Protein AF-A0A924S0A5-F1 (afdb_monomer_lite)

pLDDT: mean 96.06, std 3.7, range [73.88, 98.5]

Radius of gyration: 10.82 Å; chains: 1; bounding box: 24×16×28 Å

Structure (mmCIF, N/CA/C/O backbone):
data_AF-A0A924S0A5-F1
#
_entry.id   AF-A0A924S0A5-F1
#
loop_
_atom_site.group_PDB
_atom_site.id
_atom_site.type_symbol
_atom_site.label_atom_id
_atom_site.label_alt_id
_atom_site.label_comp_id
_atom_site.label_asym_id
_atom_site.label_entity_id
_atom_site.label_seq_id
_atom_site.pdbx_PDB_ins_code
_atom_site.Cartn_x
_atom_site.Cartn_y
_atom_site.Cartn_z
_atom_site.occupancy
_atom_site.B_iso_or_equiv
_atom_site.auth_seq_id
_atom_site.auth_comp_id
_atom_site.auth_asym_id
_atom_site.auth_atom_id
_atom_site.pdbx_PDB_model_num
ATOM 1 N N . PHE A 1 1 ? 4.767 -5.603 -11.310 1.00 89.62 1 PHE A N 1
ATOM 2 C CA . PHE A 1 1 ? 4.227 -4.858 -10.149 1.00 89.62 1 PHE A CA 1
ATOM 3 C C . PHE A 1 1 ? 5.335 -4.265 -9.257 1.00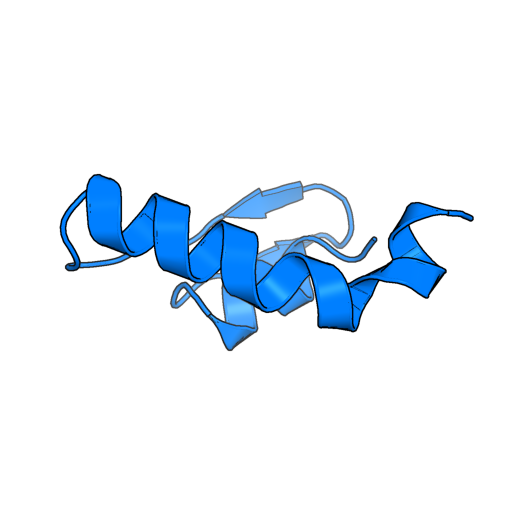 89.62 1 PHE A C 1
ATOM 5 O O . PHE A 1 1 ? 6.125 -5.039 -8.728 1.00 89.62 1 PHE A O 1
ATOM 12 N N . PRO A 1 2 ? 5.467 -2.928 -9.127 1.00 95.06 2 PRO A N 1
ATOM 13 C CA . PRO A 1 2 ? 6.481 -2.282 -8.279 1.00 95.06 2 PRO A CA 1
ATOM 14 C C . 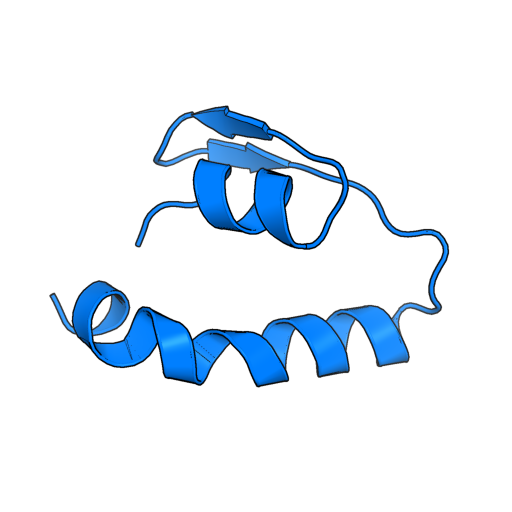PRO A 1 2 ? 5.971 -2.023 -6.847 1.00 95.06 2 PRO A C 1
ATOM 16 O O . PRO A 1 2 ? 5.217 -1.082 -6.607 1.00 95.06 2 PRO A O 1
ATOM 19 N N . ALA A 1 3 ? 6.403 -2.837 -5.881 1.00 96.50 3 ALA A N 1
ATOM 20 C CA . ALA A 1 3 ? 5.968 -2.724 -4.485 1.00 96.50 3 ALA A CA 1
ATOM 21 C C . ALA A 1 3 ? 6.401 -1.396 -3.833 1.00 96.50 3 ALA A C 1
ATOM 23 O O . ALA A 1 3 ? 5.619 -0.764 -3.125 1.00 96.50 3 ALA A O 1
ATOM 24 N N . ASN A 1 4 ? 7.626 -0.938 -4.112 1.00 97.75 4 ASN A N 1
ATOM 25 C CA . ASN A 1 4 ? 8.184 0.299 -3.555 1.00 97.75 4 ASN A CA 1
ATOM 26 C C . ASN A 1 4 ? 7.376 1.551 -3.921 1.00 97.75 4 ASN A C 1
ATOM 28 O O . ASN A 1 4 ? 7.156 2.398 -3.060 1.00 97.75 4 ASN A O 1
ATOM 32 N N . GLU A 1 5 ? 6.920 1.660 -5.171 1.00 96.88 5 GLU A N 1
ATOM 33 C CA . GLU A 1 5 ? 6.161 2.827 -5.632 1.00 96.88 5 GLU A CA 1
ATOM 34 C C . GLU A 1 5 ? 4.782 2.893 -4.973 1.00 96.88 5 GLU A C 1
ATOM 36 O O . GLU A 1 5 ? 4.323 3.969 -4.602 1.00 96.88 5 GLU A O 1
ATOM 41 N N . ILE A 1 6 ? 4.142 1.741 -4.760 1.00 96.75 6 ILE A N 1
ATOM 42 C CA . ILE A 1 6 ? 2.848 1.664 -4.075 1.00 96.75 6 ILE A CA 1
ATOM 43 C C . ILE A 1 6 ? 2.989 2.073 -2.611 1.00 96.75 6 ILE A C 1
ATOM 45 O O . ILE A 1 6 ? 2.251 2.940 -2.141 1.00 96.75 6 ILE A O 1
ATOM 49 N N . CYS A 1 7 ? 3.958 1.497 -1.894 1.00 97.81 7 CYS A N 1
ATOM 50 C CA . CYS A 1 7 ? 4.195 1.842 -0.495 1.00 97.81 7 CYS A CA 1
ATOM 51 C C . CYS A 1 7 ? 4.536 3.329 -0.331 1.00 97.81 7 CYS A C 1
ATOM 53 O O . CYS A 1 7 ? 3.982 3.985 0.548 1.00 97.81 7 CYS A O 1
ATOM 55 N N . LYS A 1 8 ? 5.371 3.886 -1.217 1.00 97.81 8 LYS A N 1
ATOM 56 C CA . LYS A 1 8 ? 5.737 5.307 -1.202 1.00 97.81 8 LYS A CA 1
ATOM 57 C C . LYS A 1 8 ? 4.559 6.234 -1.502 1.00 97.81 8 LYS A C 1
ATOM 59 O O . LYS A 1 8 ? 4.432 7.272 -0.863 1.00 97.81 8 LYS A O 1
ATOM 64 N N . LYS A 1 9 ? 3.709 5.885 -2.473 1.00 97.31 9 LYS A N 1
ATOM 65 C CA . LYS A 1 9 ? 2.608 6.750 -2.925 1.00 97.31 9 LYS A CA 1
ATOM 66 C C . LYS A 1 9 ? 1.400 6.731 -1.985 1.00 97.31 9 LYS A C 1
ATOM 68 O O . LYS A 1 9 ? 0.745 7.760 -1.853 1.00 97.31 9 LYS A O 1
ATOM 73 N N . TYR A 1 10 ? 1.088 5.595 -1.354 1.00 97.19 10 TYR A N 1
ATOM 74 C CA . TYR A 1 10 ? -0.191 5.421 -0.646 1.00 97.19 10 TYR A CA 1
ATOM 75 C C . TYR A 1 10 ? -0.079 5.125 0.858 1.00 97.19 10 TYR A C 1
ATOM 77 O O . TYR A 1 10 ? -1.085 5.263 1.559 1.00 97.19 10 TYR A O 1
ATOM 85 N N . PHE A 1 11 ? 1.099 4.723 1.349 1.00 97.31 11 PHE A N 1
ATOM 86 C CA . PHE A 1 11 ? 1.285 4.183 2.706 1.00 97.31 11 PHE A CA 1
ATOM 87 C C . PHE A 1 11 ? 2.548 4.720 3.404 1.00 97.31 11 PHE A C 1
ATOM 89 O O . PHE A 1 11 ? 3.183 3.987 4.154 1.00 97.31 11 PHE A O 1
ATOM 96 N N . GLU A 1 12 ? 2.970 5.955 3.101 1.00 96.50 12 GLU A N 1
ATOM 97 C CA . GLU A 1 12 ? 4.122 6.622 3.750 1.00 96.50 12 GLU A CA 1
ATOM 98 C C . GLU A 1 12 ? 5.394 5.754 3.826 1.00 96.50 12 GLU A C 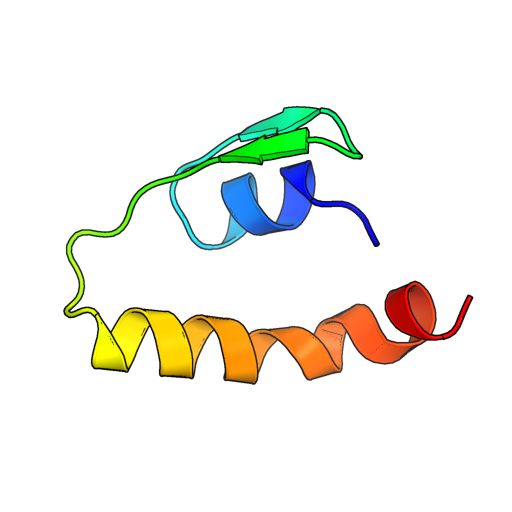1
ATOM 100 O O . GLU A 1 12 ? 6.153 5.781 4.794 1.00 96.50 12 GLU A O 1
ATOM 105 N N . GLY A 1 13 ? 5.596 4.920 2.807 1.00 97.00 13 GLY A N 1
ATOM 106 C CA . GLY A 1 13 ? 6.540 3.816 2.855 1.00 97.00 13 GLY A CA 1
ATOM 107 C C . GLY A 1 13 ? 7.664 3.901 1.832 1.00 97.00 13 GLY A C 1
ATOM 108 O O . GLY A 1 13 ? 7.937 4.928 1.209 1.00 97.00 13 GLY A O 1
ATOM 109 N N . GLY A 1 14 ? 8.319 2.763 1.631 1.00 96.62 14 GLY A N 1
ATOM 110 C CA . GLY A 1 14 ? 9.411 2.615 0.682 1.00 96.62 14 GLY A CA 1
ATOM 111 C C . GLY A 1 14 ? 10.063 1.238 0.755 1.00 96.62 14 GLY A C 1
ATOM 112 O O . GLY A 1 14 ? 9.550 0.313 1.383 1.00 96.62 14 GLY A O 1
ATOM 113 N N . GLY A 1 15 ? 11.198 1.096 0.076 1.00 97.88 15 GLY A N 1
ATOM 114 C CA . GLY A 1 15 ? 11.952 -0.153 -0.009 1.00 97.88 15 GLY A CA 1
ATOM 115 C C . GLY A 1 15 ? 12.414 -0.439 -1.433 1.00 97.88 15 GLY A C 1
ATOM 116 O O . GLY A 1 15 ? 12.659 0.475 -2.221 1.00 97.88 15 GLY A O 1
ATOM 117 N N . HIS A 1 16 ? 12.512 -1.720 -1.773 1.00 98.00 16 HIS A N 1
ATOM 118 C CA . HIS A 1 16 ? 12.936 -2.198 -3.084 1.00 98.00 16 HIS A CA 1
ATOM 119 C C . HIS A 1 16 ? 11.747 -2.582 -3.965 1.00 98.00 16 HIS A C 1
ATOM 121 O O . HIS A 1 16 ? 10.659 -2.898 -3.484 1.00 98.00 16 HIS A O 1
ATOM 127 N N . ARG A 1 17 ? 11.973 -2.618 -5.284 1.00 95.62 17 ARG A N 1
ATOM 128 C CA . ARG A 1 17 ? 10.943 -2.925 -6.293 1.00 95.62 17 ARG A CA 1
ATOM 129 C C . ARG A 1 17 ? 10.110 -4.172 -5.968 1.00 95.62 17 ARG A C 1
ATOM 131 O O . ARG A 1 17 ? 8.908 -4.159 -6.209 1.00 95.62 17 ARG A O 1
ATOM 138 N N . ASN A 1 18 ? 10.738 -5.207 -5.409 1.00 95.31 18 ASN A N 1
ATOM 139 C CA . ASN A 1 18 ? 10.099 -6.493 -5.111 1.00 95.31 18 ASN A CA 1
ATOM 140 C C . ASN A 1 18 ? 9.840 -6.723 -3.608 1.00 95.31 18 ASN A C 1
ATOM 142 O O . ASN A 1 18 ? 9.300 -7.762 -3.248 1.00 95.31 18 ASN A O 1
ATOM 146 N N . ALA A 1 19 ? 10.239 -5.792 -2.734 1.00 97.19 19 ALA A N 1
ATOM 147 C CA . ALA A 1 19 ? 10.068 -5.897 -1.285 1.00 97.19 19 ALA A CA 1
ATOM 148 C C . ALA A 1 19 ? 10.043 -4.494 -0.666 1.00 97.19 19 ALA A C 1
ATOM 150 O O . ALA A 1 19 ? 11.070 -3.815 -0.607 1.00 97.19 19 ALA A O 1
ATOM 151 N N . ALA A 1 20 ? 8.869 -4.060 -0.221 1.00 98.31 20 ALA A N 1
ATOM 152 C CA . ALA A 1 20 ? 8.642 -2.737 0.343 1.00 98.31 20 ALA A CA 1
ATOM 153 C C . ALA A 1 20 ? 7.620 -2.808 1.480 1.00 98.31 20 ALA A C 1
ATOM 155 O O . ALA A 1 20 ? 6.854 -3.768 1.573 1.00 98.31 20 ALA A O 1
ATOM 156 N N . GLY A 1 21 ? 7.625 -1.788 2.332 1.00 97.19 21 GLY A N 1
ATOM 157 C CA . GLY A 1 21 ? 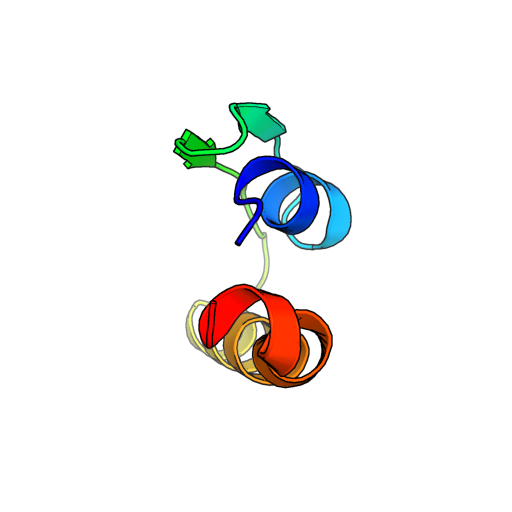6.710 -1.655 3.459 1.00 97.19 21 GLY A CA 1
ATOM 158 C C . GLY A 1 21 ? 6.326 -0.200 3.695 1.00 97.19 21 GLY A C 1
ATOM 159 O O . GLY A 1 21 ? 6.946 0.714 3.150 1.00 97.19 21 GLY A O 1
ATOM 160 N N . GLY A 1 22 ? 5.285 0.005 4.492 1.00 96.75 22 GLY A N 1
ATOM 161 C CA . GLY A 1 22 ? 4.741 1.313 4.840 1.00 96.75 22 GLY A CA 1
ATOM 162 C C . GLY A 1 22 ? 3.791 1.207 6.029 1.00 96.75 22 GLY A C 1
ATOM 163 O O . GLY A 1 22 ? 3.589 0.114 6.564 1.00 96.75 22 GLY A O 1
ATOM 164 N N . GLN A 1 23 ? 3.213 2.333 6.423 1.00 96.81 23 GLN A N 1
ATOM 165 C CA . GLN A 1 23 ? 2.281 2.448 7.539 1.00 96.81 23 GLN A CA 1
ATOM 166 C C . GLN A 1 23 ? 1.026 3.233 7.142 1.00 96.81 23 GLN A C 1
ATOM 168 O O . GLN A 1 23 ? 0.980 3.915 6.119 1.00 96.81 23 GLN A O 1
ATOM 173 N N . SER A 1 24 ? -0.014 3.122 7.959 1.00 97.12 24 SER A N 1
ATOM 174 C CA . SER A 1 24 ? -1.215 3.942 7.858 1.00 97.12 24 SER A CA 1
ATOM 175 C C . SER A 1 24 ? -1.818 4.095 9.248 1.00 97.12 24 SER A C 1
ATOM 177 O O . SER A 1 24 ? -1.848 3.132 10.013 1.00 97.12 24 SER A O 1
ATOM 179 N N . GLU A 1 25 ? -2.282 5.302 9.564 1.00 97.12 25 GLU A N 1
ATOM 180 C CA . GLU A 1 25 ? -3.041 5.593 10.787 1.00 97.12 25 GLU A CA 1
ATOM 181 C C . GLU A 1 25 ? -4.544 5.291 10.625 1.00 97.12 25 GLU A C 1
ATOM 183 O O . GLU A 1 25 ? -5.316 5.401 11.577 1.00 97.12 25 GLU A O 1
ATOM 188 N N . GLU A 1 26 ? -4.976 4.917 9.416 1.00 97.25 26 GLU A N 1
ATOM 189 C CA . GLU A 1 26 ? -6.359 4.549 9.110 1.00 97.25 26 GLU A CA 1
ATOM 190 C C . GLU A 1 26 ? -6.723 3.192 9.749 1.00 97.25 26 GLU A C 1
ATOM 192 O O . GLU A 1 26 ? -5.855 2.378 10.081 1.00 97.25 26 GLU A O 1
ATOM 197 N N . SER A 1 27 ? -8.023 2.909 9.906 1.00 98.38 27 SER A N 1
ATOM 198 C CA . SER A 1 27 ? -8.458 1.595 10.397 1.00 98.38 27 SER A CA 1
ATOM 199 C C . SER A 1 27 ? -8.093 0.489 9.406 1.00 98.38 27 SER A C 1
ATOM 201 O O . SER A 1 27 ? -7.951 0.719 8.203 1.00 98.38 27 SER A O 1
ATOM 203 N N . PHE A 1 28 ? -7.997 -0.746 9.897 1.00 97.31 28 PHE A N 1
ATOM 204 C CA . PHE A 1 28 ? -7.659 -1.897 9.062 1.00 97.31 28 PHE A CA 1
ATOM 205 C C . PHE A 1 28 ? -8.609 -2.057 7.860 1.00 97.31 28 PHE A C 1
ATOM 207 O O . PHE A 1 28 ? -8.165 -2.345 6.746 1.00 97.31 28 PHE A O 1
ATOM 214 N N . GLU A 1 29 ? -9.908 -1.816 8.053 1.00 98.50 29 GLU A N 1
ATOM 215 C CA . GLU A 1 29 ? -10.915 -1.888 6.993 1.00 98.50 29 GLU A CA 1
ATOM 216 C C . GLU A 1 29 ? -10.708 -0.819 5.913 1.00 98.50 29 GLU A C 1
ATOM 218 O O . GLU A 1 29 ? -10.785 -1.133 4.720 1.00 98.50 29 GLU A O 1
ATOM 223 N N . GLU A 1 30 ? -10.411 0.424 6.305 1.00 98.38 30 GLU A N 1
ATOM 224 C CA . GLU A 1 30 ? -10.138 1.501 5.348 1.00 98.38 30 GLU A CA 1
ATOM 225 C C . GLU A 1 30 ? -8.823 1.257 4.598 1.00 98.38 30 GLU A C 1
ATOM 227 O O . GLU A 1 30 ? -8.786 1.417 3.377 1.00 98.38 30 GLU A O 1
ATOM 232 N N . VAL A 1 31 ? -7.791 0.720 5.260 1.00 98.00 31 VAL A N 1
ATOM 233 C CA . VAL A 1 31 ? -6.541 0.309 4.596 1.00 98.00 31 VAL A CA 1
ATOM 234 C C . VAL A 1 31 ? -6.801 -0.769 3.539 1.00 98.00 31 VAL A C 1
ATOM 236 O O . VAL A 1 31 ? -6.311 -0.656 2.412 1.00 98.00 31 VAL A O 1
ATOM 239 N N . ILE A 1 32 ? -7.613 -1.790 3.846 1.00 98.19 32 ILE A N 1
ATOM 240 C CA . ILE A 1 32 ? -7.993 -2.827 2.869 1.00 98.19 32 ILE A CA 1
ATOM 241 C C . ILE A 1 32 ? -8.728 -2.209 1.678 1.00 98.19 32 ILE A C 1
ATOM 243 O O . ILE A 1 32 ? -8.461 -2.559 0.524 1.00 98.19 32 ILE A O 1
ATOM 247 N N . LYS A 1 33 ? -9.679 -1.313 1.943 1.00 98.50 33 LYS A N 1
ATOM 248 C CA . LYS A 1 33 ? -10.490 -0.656 0.915 1.00 98.50 33 LYS A CA 1
ATOM 249 C C . LYS A 1 33 ? -9.633 0.227 0.010 1.00 98.50 33 LYS A C 1
ATOM 251 O O . LYS A 1 33 ? -9.727 0.094 -1.209 1.00 98.50 33 LYS A O 1
ATOM 256 N N . LYS A 1 34 ? -8.744 1.034 0.592 1.00 97.75 34 LYS A N 1
ATOM 257 C CA . LYS A 1 34 ? -7.753 1.856 -0.113 1.00 97.75 34 LYS A CA 1
ATOM 258 C C . LYS A 1 34 ? -6.823 1.002 -0.969 1.00 97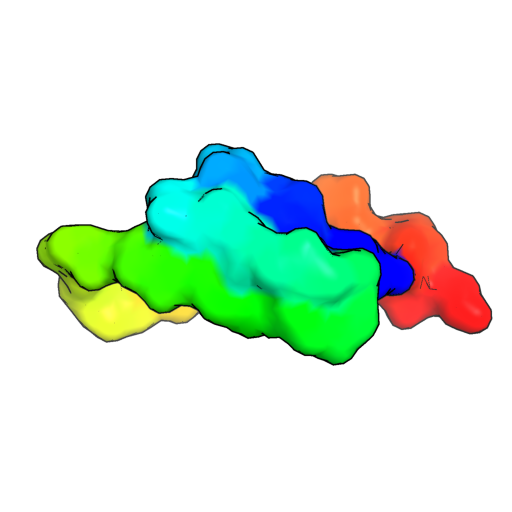.75 34 LYS A C 1
ATOM 260 O O . LYS A 1 34 ? -6.627 1.289 -2.148 1.00 97.75 34 LYS A O 1
ATOM 265 N N . PHE A 1 35 ? -6.303 -0.096 -0.418 1.00 97.25 35 PHE A N 1
ATOM 266 C CA . PHE A 1 35 ? -5.460 -1.021 -1.172 1.00 97.25 35 PHE A CA 1
ATOM 267 C C . PHE A 1 35 ? -6.206 -1.622 -2.370 1.00 97.25 35 PHE A C 1
ATOM 269 O O . PHE A 1 35 ? -5.694 -1.620 -3.486 1.00 97.25 35 PHE A O 1
ATOM 276 N N . LYS A 1 36 ? -7.449 -2.079 -2.187 1.00 97.50 36 LYS A N 1
ATOM 277 C CA . LYS A 1 36 ? -8.260 -2.607 -3.296 1.00 97.50 36 LYS A CA 1
ATOM 278 C C . LYS A 1 36 ? -8.577 -1.545 -4.349 1.00 97.50 36 LYS A C 1
ATOM 280 O O . LYS A 1 36 ? -8.580 -1.877 -5.531 1.00 97.50 36 LYS A O 1
ATOM 285 N N . SER A 1 37 ? -8.819 -0.293 -3.950 1.00 97.50 37 SER A N 1
ATOM 286 C CA . SER A 1 37 ? -9.156 0.780 -4.894 1.00 97.50 37 SER A CA 1
ATOM 287 C C . SER A 1 37 ? -8.002 1.176 -5.810 1.00 97.50 37 SER A C 1
ATOM 289 O O . SER A 1 37 ? -8.266 1.654 -6.907 1.00 97.50 37 SER A O 1
ATOM 291 N N . ILE A 1 38 ? -6.745 0.955 -5.400 1.00 96.38 38 ILE A N 1
ATOM 292 C CA . ILE A 1 38 ? -5.575 1.297 -6.226 1.00 96.38 38 ILE A CA 1
ATOM 293 C C . ILE A 1 38 ? -5.187 0.184 -7.207 1.00 96.38 38 ILE A C 1
ATOM 295 O O . ILE A 1 38 ? -4.571 0.469 -8.228 1.00 96.38 38 ILE A O 1
ATOM 299 N N . LEU A 1 39 ? -5.555 -1.081 -6.955 1.00 95.19 39 LEU A N 1
ATOM 300 C CA . LEU A 1 39 ? -5.179 -2.212 -7.822 1.00 95.19 39 LEU A CA 1
ATOM 301 C C . LEU A 1 39 ? -5.558 -2.033 -9.308 1.00 95.19 39 LEU A C 1
ATOM 303 O O . LEU A 1 39 ? -4.738 -2.404 -10.152 1.00 95.19 39 LEU A O 1
ATOM 307 N N . PRO A 1 40 ? -6.722 -1.449 -9.671 1.00 96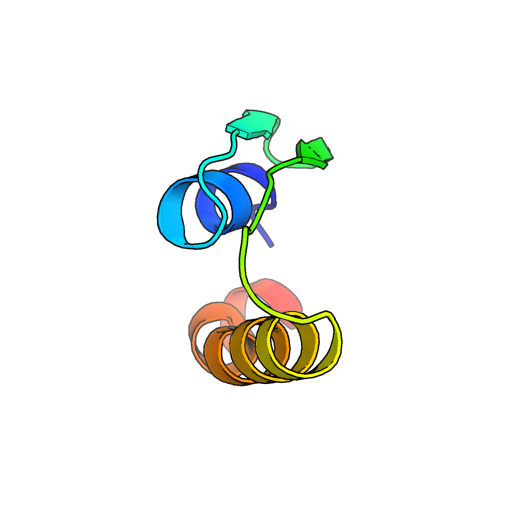.00 40 PRO A N 1
ATOM 308 C CA . PRO A 1 40 ? -7.058 -1.180 -11.068 1.00 96.00 40 PRO A CA 1
ATOM 309 C C . PRO A 1 40 ? -6.040 -0.295 -11.803 1.00 96.00 40 PRO A C 1
ATOM 311 O O . PRO A 1 40 ? -5.809 -0.526 -12.988 1.00 96.00 40 PRO A O 1
ATOM 314 N N . GLU A 1 41 ? -5.382 0.657 -11.124 1.00 95.00 41 GLU A N 1
ATOM 315 C CA . GLU A 1 41 ? -4.336 1.509 -11.724 1.00 95.00 41 GLU A CA 1
ATOM 316 C C . GLU A 1 41 ? -3.112 0.692 -12.177 1.00 95.00 41 GLU A C 1
ATOM 318 O O . GLU A 1 41 ? -2.393 1.086 -13.092 1.00 95.00 41 GLU A O 1
ATOM 323 N N . TYR A 1 42 ? -2.884 -0.469 -11.558 1.00 94.88 42 TYR A N 1
ATOM 324 C CA . TYR A 1 42 ? -1.729 -1.332 -11.803 1.00 94.88 42 TYR A CA 1
ATOM 325 C C . TYR A 1 42 ? -2.079 -2.585 -12.613 1.00 94.88 42 TYR A C 1
ATOM 327 O O . TYR A 1 42 ? -1.243 -3.482 -12.719 1.00 94.88 42 TYR A O 1
ATOM 335 N N . LYS A 1 43 ? -3.284 -2.660 -13.196 1.00 95.00 43 LYS A N 1
ATOM 336 C CA . LYS A 1 43 ? -3.795 -3.849 -13.897 1.00 95.00 43 LYS A CA 1
ATOM 337 C C . LYS A 1 43 ? -2.815 -4.406 -14.935 1.00 95.00 43 LYS A C 1
ATOM 339 O O . LYS A 1 43 ? -2.487 -5.586 -14.883 1.00 95.00 43 LYS A O 1
ATOM 344 N N . GLU A 1 44 ? -2.298 -3.562 -15.824 1.00 95.12 44 GLU A N 1
ATOM 345 C CA . GLU A 1 44 ? -1.347 -3.989 -16.864 1.00 95.12 44 GLU A CA 1
ATOM 346 C C . GLU A 1 44 ? -0.039 -4.530 -16.264 1.00 95.12 44 GLU A C 1
ATOM 348 O O . GLU A 1 44 ? 0.533 -5.489 -16.764 1.00 95.12 44 GLU A O 1
ATOM 353 N N . LEU A 1 45 ? 0.415 -3.969 -15.139 1.00 92.88 45 LEU A N 1
ATOM 354 C CA . LEU A 1 45 ? 1.632 -4.397 -14.438 1.00 92.88 45 LEU A CA 1
ATOM 355 C C . LEU A 1 45 ? 1.440 -5.657 -13.575 1.00 92.88 45 LEU A C 1
ATOM 357 O O . LEU A 1 45 ? 2.429 -6.153 -13.022 1.00 92.88 45 LEU A O 1
ATOM 361 N N . LEU A 1 46 ? 0.193 -6.099 -13.387 1.00 92.06 46 LEU A N 1
ATOM 362 C CA . LEU A 1 46 ? -0.199 -7.310 -12.658 1.00 92.06 46 LEU A CA 1
ATOM 363 C C . LEU A 1 46 ? -0.432 -8.506 -13.590 1.00 92.06 46 LEU A C 1
ATOM 365 O O . LEU A 1 46 ? -0.359 -9.640 -13.132 1.00 92.06 46 LEU A O 1
ATOM 369 N N . LEU A 1 47 ? -0.747 -8.250 -14.862 1.00 92.56 47 LEU A N 1
ATOM 370 C CA . LEU A 1 47 ? -1.026 -9.275 -15.874 1.00 92.56 47 LEU A CA 1
ATOM 371 C C . LEU A 1 47 ? 0.189 -9.609 -16.761 1.00 92.56 47 LEU A C 1
ATOM 373 O O . LEU A 1 47 ? 0.062 -10.429 -17.669 1.00 92.56 47 LEU A O 1
ATOM 377 N N . GLN A 1 48 ? 1.334 -8.970 -16.506 1.00 73.88 48 GLN A N 1
ATOM 378 C CA . GLN A 1 48 ? 2.646 -9.315 -17.069 1.00 73.88 48 GLN A CA 1
ATOM 379 C C . GLN A 1 48 ? 3.287 -10.468 -16.303 1.00 73.88 48 GLN A C 1
ATOM 381 O O . GLN A 1 48 ? 3.892 -11.329 -16.975 1.00 73.88 48 GLN A O 1
#

Secondary structure (DSSP, 8-state):
--HHHHHHHHSS-EEETTEEE---SS-HHHHHHHHHHHGGGGHHHH--

Foldseek 3Di:
DFPQVCQVPPFVWGDGRVDIDHHDPDDPVVVVVSVVVCVVVCVVVVVD

Sequence (48 aa):
FPANEICKKYFEGGGHRNAAGGQSEESFEEVIKKFKSILPEYKELLLQ